Protein AF-X1TAB9-F1 (afdb_monomer_lite)

Radius of gyration: 21.24 Å; chains: 1; bounding box: 45×39×51 Å

Sequence (88 aa):
MTLPQIRGMYHGDRSRKETLVEYGFRLPSALDNRPLNFPEFGQHIHQVIYTSATPSAYEYEHSQQVVEQLVRPTGLLEPTVEVKPTKA

pLDDT: mean 94.91, std 5.26, range [61.72, 98.06]

Foldseek 3Di:
DVLVVLQCQLVVFQVVVVVCCVVPVDPPCVNVPGRDHNVRVVVPDPDDDDDDPDDDPVNVVPDPDDDDDDADPVRDDDDDDDDDDDDD

Structure (mmCIF, N/CA/C/O backbone):
data_AF-X1TAB9-F1
#
_entry.id   AF-X1TAB9-F1
#
loop_
_atom_site.group_PDB
_atom_site.id
_atom_site.type_symbol
_atom_site.label_atom_id
_atom_site.label_alt_id
_atom_site.label_comp_id
_atom_site.label_asym_id
_atom_site.label_entity_id
_atom_site.label_seq_id
_atom_site.pdbx_PDB_ins_code
_atom_site.Cartn_x
_atom_site.Cartn_y
_atom_site.Cartn_z
_atom_site.occupancy
_atom_site.B_iso_or_equiv
_atom_site.auth_seq_id
_atom_site.auth_comp_id
_atom_site.auth_asym_id
_atom_site.auth_atom_id
_atom_site.pdbx_PDB_model_num
ATOM 1 N N . MET A 1 1 ? 2.457 -1.147 6.425 1.00 61.72 1 MET A N 1
ATOM 2 C CA . MET A 1 1 ? 1.696 -0.549 5.307 1.00 61.72 1 MET A CA 1
ATOM 3 C C . MET A 1 1 ? 2.113 -1.217 4.007 1.00 61.72 1 MET A C 1
ATOM 5 O O . MET A 1 1 ? 3.240 -1.018 3.576 1.00 61.72 1 MET A O 1
ATOM 9 N N . THR A 1 2 ? 1.241 -2.031 3.414 1.00 86.50 2 THR A N 1
ATOM 10 C CA . THR A 1 2 ? 1.606 -2.898 2.276 1.00 86.50 2 THR A CA 1
ATOM 11 C C . THR A 1 2 ? 1.361 -2.228 0.923 1.00 86.50 2 THR A C 1
ATOM 13 O O . THR A 1 2 ? 2.220 -2.289 0.049 1.00 86.50 2 THR A O 1
ATOM 16 N N . LEU A 1 3 ? 0.240 -1.522 0.749 1.00 92.06 3 LEU A N 1
ATOM 17 C CA . LEU A 1 3 ? -0.101 -0.891 -0.533 1.00 92.06 3 LEU A CA 1
ATOM 18 C C . LEU A 1 3 ? 0.859 0.233 -0.957 1.00 92.06 3 LEU A C 1
ATOM 20 O O . LEU A 1 3 ? 1.287 0.212 -2.114 1.00 92.06 3 LEU A O 1
ATOM 24 N N . PRO A 1 4 ? 1.274 1.168 -0.073 1.00 92.88 4 PRO A N 1
ATOM 25 C CA . PRO A 1 4 ? 2.287 2.159 -0.439 1.00 92.88 4 PRO A CA 1
ATOM 26 C C . PRO A 1 4 ? 3.607 1.510 -0.862 1.00 92.88 4 PRO A C 1
ATOM 28 O O . PRO A 1 4 ? 4.232 1.956 -1.823 1.00 92.88 4 PRO A O 1
ATOM 31 N N . GLN A 1 5 ? 3.995 0.417 -0.195 1.00 94.00 5 GLN A N 1
ATOM 32 C CA . GLN A 1 5 ? 5.200 -0.326 -0.540 1.00 94.00 5 GLN A CA 1
ATOM 33 C C . GLN A 1 5 ? 5.084 -0.953 -1.933 1.00 94.00 5 GLN A C 1
ATOM 35 O O . GLN A 1 5 ? 5.959 -0.718 -2.761 1.00 94.00 5 GLN A O 1
ATOM 40 N N . ILE A 1 6 ? 3.997 -1.680 -2.225 1.00 94.56 6 ILE A N 1
ATOM 41 C CA . ILE A 1 6 ? 3.753 -2.275 -3.553 1.00 94.56 6 ILE A CA 1
ATOM 42 C C . ILE A 1 6 ? 3.787 -1.194 -4.641 1.00 94.56 6 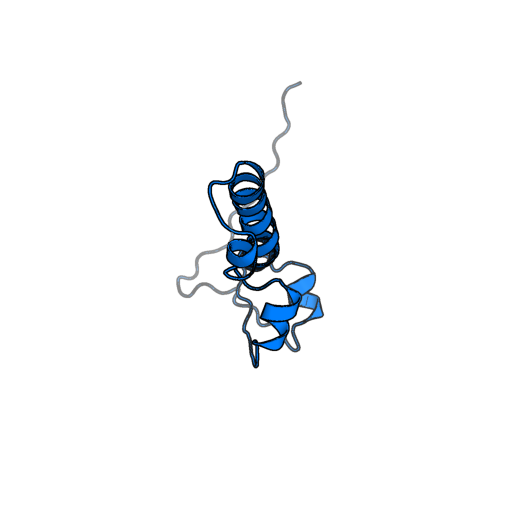ILE A C 1
ATOM 44 O O . ILE A 1 6 ? 4.444 -1.365 -5.666 1.00 94.56 6 ILE A O 1
ATOM 48 N N . ARG A 1 7 ? 3.150 -0.042 -4.395 1.00 94.31 7 ARG A N 1
ATOM 49 C CA . ARG A 1 7 ? 3.141 1.088 -5.332 1.00 94.31 7 ARG A CA 1
ATOM 50 C C . ARG A 1 7 ? 4.546 1.646 -5.603 1.00 94.31 7 ARG A C 1
ATOM 52 O O . ARG A 1 7 ? 4.834 2.037 -6.731 1.00 94.31 7 ARG A O 1
ATOM 59 N N . GLY A 1 8 ? 5.420 1.669 -4.598 1.00 96.00 8 GLY A N 1
ATOM 60 C CA . GLY A 1 8 ? 6.785 2.192 -4.715 1.00 96.00 8 GLY A CA 1
ATOM 61 C C . GLY A 1 8 ? 7.799 1.239 -5.361 1.00 96.00 8 GLY A C 1
ATOM 62 O O . GLY A 1 8 ? 8.835 1.696 -5.848 1.00 96.00 8 GLY A O 1
ATOM 63 N N . MET A 1 9 ? 7.526 -0.071 -5.396 1.00 97.81 9 MET A N 1
ATOM 64 C CA . MET A 1 9 ? 8.501 -1.078 -5.841 1.00 97.81 9 MET A CA 1
ATOM 65 C C . MET A 1 9 ? 8.964 -0.881 -7.287 1.00 97.81 9 MET A C 1
ATOM 67 O O . MET A 1 9 ? 10.166 -0.940 -7.542 1.00 97.81 9 MET A O 1
ATOM 71 N N . TYR A 1 10 ? 8.037 -0.614 -8.214 1.00 97.81 10 TYR A N 1
ATOM 72 C CA . TYR A 1 10 ? 8.353 -0.395 -9.629 1.00 97.81 10 TYR A CA 1
ATOM 73 C C . TYR A 1 10 ? 9.326 0.775 -9.823 1.00 97.81 10 TYR A C 1
ATOM 75 O O . TYR A 1 10 ? 10.385 0.608 -10.423 1.00 97.81 10 TYR A O 1
ATOM 83 N N . HIS A 1 11 ? 9.007 1.946 -9.265 1.00 96.75 11 HIS A N 1
ATOM 84 C CA . HIS A 1 11 ? 9.832 3.145 -9.431 1.00 96.75 11 HIS A CA 1
ATOM 85 C C . HIS A 1 11 ? 11.192 3.016 -8.737 1.00 96.75 11 HIS A C 1
ATOM 87 O O . HIS A 1 11 ? 12.205 3.445 -9.288 1.00 96.75 11 HIS A O 1
ATOM 93 N N . GLY A 1 12 ? 11.234 2.376 -7.565 1.00 97.31 12 GLY A N 1
ATOM 94 C CA . GLY A 1 12 ? 12.491 2.116 -6.867 1.00 97.31 12 GLY A CA 1
ATOM 95 C C . GLY A 1 12 ? 13.405 1.148 -7.624 1.00 97.31 12 GLY A C 1
ATOM 96 O O . GLY A 1 12 ? 14.615 1.351 -7.660 1.00 97.31 12 GLY A O 1
ATOM 97 N N . ASP A 1 13 ? 12.851 0.096 -8.234 1.00 97.94 13 ASP A N 1
ATOM 98 C CA . ASP A 1 13 ? 13.620 -0.831 -9.074 1.00 97.94 13 ASP A CA 1
ATOM 99 C C . ASP A 1 13 ? 14.099 -0.171 -10.371 1.00 97.94 13 ASP A C 1
ATOM 101 O O . ASP A 1 13 ? 15.278 -0.286 -10.712 1.00 97.94 13 ASP A O 1
ATOM 105 N N . ARG A 1 14 ? 13.212 0.578 -11.036 1.00 97.19 14 ARG A N 1
ATOM 106 C CA . ARG A 1 14 ? 13.508 1.311 -12.268 1.00 97.19 14 ARG A CA 1
ATOM 107 C C . ARG A 1 14 ? 14.683 2.268 -12.081 1.00 97.19 14 ARG A C 1
ATOM 109 O O . ARG A 1 14 ? 15.655 2.154 -12.815 1.00 97.19 14 ARG A O 1
ATOM 116 N N . SER A 1 15 ? 14.638 3.111 -11.046 1.00 97.25 15 SER A N 1
ATOM 117 C CA . SER A 1 15 ? 15.702 4.078 -10.748 1.00 97.25 15 SER A CA 1
ATOM 118 C C . SER A 1 15 ? 17.065 3.405 -10.547 1.00 97.25 15 SER A C 1
ATOM 120 O O . SER A 1 15 ? 18.060 3.846 -11.114 1.00 97.25 15 SER A O 1
ATOM 122 N N . ARG A 1 16 ? 17.127 2.287 -9.806 1.00 97.56 16 ARG A N 1
ATOM 123 C CA . ARG A 1 16 ? 18.393 1.557 -9.606 1.00 97.56 16 ARG A CA 1
ATOM 124 C C . ARG A 1 16 ? 18.907 0.905 -10.889 1.00 97.56 16 ARG A C 1
ATOM 126 O O . ARG A 1 16 ? 20.115 0.877 -11.118 1.00 97.56 16 ARG A O 1
ATOM 133 N N . LYS A 1 17 ? 18.018 0.329 -11.704 1.00 97.75 17 LYS A N 1
ATOM 134 C CA . LYS A 1 17 ? 18.408 -0.341 -12.953 1.00 97.75 17 LYS A CA 1
ATOM 135 C C . LYS A 1 17 ? 18.797 0.641 -14.050 1.00 97.75 17 LYS A C 1
ATOM 137 O O . LYS A 1 17 ? 19.706 0.319 -14.806 1.00 97.75 17 LYS A O 1
ATOM 142 N N . GLU A 1 18 ? 18.168 1.811 -14.118 1.00 97.88 18 GLU A N 1
ATOM 143 C CA . GLU A 1 18 ? 18.540 2.874 -15.060 1.00 97.88 18 GLU A CA 1
ATOM 144 C C . GLU A 1 18 ? 20.001 3.275 -14.869 1.00 97.88 18 GLU A C 1
ATOM 146 O O . GLU A 1 18 ? 20.759 3.219 -15.831 1.00 97.88 18 GLU A O 1
ATOM 151 N N . THR A 1 19 ? 20.446 3.488 -13.626 1.00 97.88 19 THR A N 1
ATOM 152 C CA . THR A 1 19 ? 21.865 3.737 -13.325 1.00 97.88 19 THR A CA 1
ATOM 153 C C . THR A 1 19 ? 22.777 2.621 -13.855 1.00 97.88 19 THR A C 1
ATOM 155 O O . THR A 1 19 ? 23.796 2.887 -14.484 1.00 97.88 19 THR A O 1
ATOM 158 N N . LEU A 1 20 ? 22.423 1.346 -13.656 1.00 97.75 20 LEU A N 1
ATOM 159 C CA . LEU A 1 20 ? 23.238 0.232 -14.161 1.00 97.75 20 LEU A CA 1
ATOM 160 C C . LEU A 1 20 ? 23.308 0.192 -15.694 1.00 97.75 20 LEU A C 1
ATOM 162 O O . LEU A 1 20 ? 24.332 -0.214 -16.241 1.00 97.75 20 LEU A O 1
ATOM 166 N N . VAL A 1 21 ? 22.233 0.576 -16.381 1.00 97.56 21 VAL A N 1
ATOM 167 C CA . VAL A 1 21 ? 22.190 0.628 -17.847 1.00 97.56 21 VAL A CA 1
ATOM 168 C C . VAL A 1 21 ? 22.983 1.826 -18.373 1.00 97.56 21 VAL A C 1
ATOM 170 O O . VAL A 1 21 ? 23.787 1.655 -19.285 1.00 97.56 21 VAL A O 1
ATOM 173 N N . GLU A 1 22 ? 22.826 3.008 -17.773 1.00 97.88 22 GLU A N 1
ATOM 174 C CA . GLU A 1 22 ? 23.530 4.242 -18.157 1.00 97.88 22 GLU A CA 1
ATOM 175 C C . GLU A 1 22 ? 25.052 4.100 -18.074 1.00 97.88 22 GLU A C 1
ATOM 177 O O . GLU A 1 22 ? 25.768 4.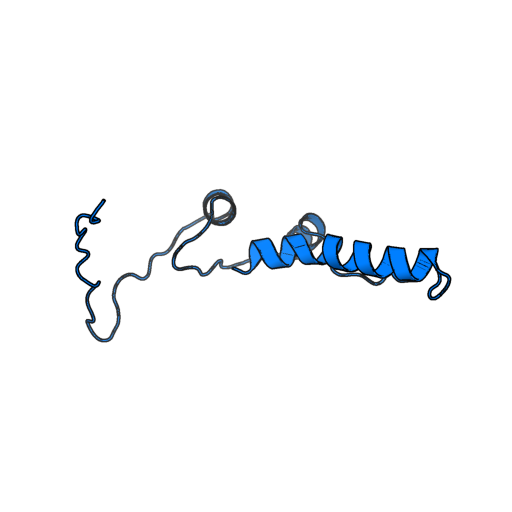519 -18.981 1.00 97.88 22 GLU A O 1
ATOM 182 N N . TYR A 1 23 ? 25.552 3.450 -17.021 1.00 97.88 23 TYR A N 1
ATOM 183 C CA . TYR A 1 23 ? 26.983 3.189 -16.850 1.00 97.88 23 TYR A CA 1
ATOM 184 C C . TYR A 1 23 ? 27.463 1.895 -17.536 1.00 97.88 23 TYR A C 1
ATOM 186 O O . TYR A 1 23 ? 28.594 1.464 -17.316 1.00 97.88 23 TYR A O 1
ATOM 194 N N . GLY A 1 24 ? 26.631 1.255 -18.367 1.00 97.00 24 GLY A N 1
ATOM 195 C CA . GLY A 1 24 ? 27.027 0.112 -19.198 1.00 97.00 24 GLY A CA 1
ATOM 196 C C . GLY A 1 24 ? 27.197 -1.222 -18.460 1.00 97.00 24 GLY A C 1
ATOM 197 O O . GLY A 1 24 ? 27.709 -2.179 -19.038 1.00 97.00 24 GLY A O 1
ATOM 198 N N . PHE A 1 25 ? 26.752 -1.332 -17.204 1.00 98.06 25 PHE A N 1
ATOM 199 C CA . PHE A 1 25 ? 26.795 -2.585 -16.436 1.00 98.06 25 PHE A CA 1
ATOM 200 C C . PHE A 1 25 ? 25.709 -3.585 -16.853 1.00 98.06 25 PHE A C 1
ATOM 202 O O . PHE A 1 25 ? 25.830 -4.785 -16.587 1.00 98.06 25 PHE A O 1
ATOM 209 N N . ARG A 1 26 ? 24.617 -3.115 -17.465 1.00 97.44 26 ARG A N 1
ATOM 210 C CA . ARG A 1 26 ? 23.504 -3.950 -17.938 1.00 97.44 26 ARG A CA 1
ATOM 211 C C . ARG A 1 26 ? 23.000 -3.480 -19.299 1.00 97.44 26 ARG A C 1
ATOM 213 O O . ARG A 1 26 ? 23.041 -2.299 -19.616 1.00 97.44 26 ARG A O 1
ATOM 220 N N . LEU A 1 27 ? 22.476 -4.423 -20.081 1.00 97.81 27 LEU A N 1
ATOM 221 C CA . LEU A 1 27 ? 21.765 -4.119 -21.322 1.00 97.81 27 LEU A CA 1
ATOM 222 C C . LEU A 1 27 ? 20.420 -3.430 -21.025 1.00 97.81 27 LEU A C 1
ATOM 224 O O . LEU A 1 27 ? 19.823 -3.723 -19.984 1.00 97.81 27 LEU A O 1
ATOM 228 N N . PRO A 1 28 ? 19.884 -2.610 -21.951 1.00 97.25 28 PRO A N 1
ATOM 229 C CA . PRO A 1 28 ? 18.584 -1.957 -21.780 1.00 97.25 28 PRO A CA 1
ATOM 230 C C . PRO A 1 28 ? 17.422 -2.916 -21.472 1.00 97.25 28 PRO A C 1
ATOM 232 O O . PRO A 1 28 ? 16.533 -2.566 -20.702 1.00 97.25 28 PRO A O 1
ATOM 235 N N . SER A 1 29 ? 17.461 -4.153 -21.983 1.00 97.44 29 SER A N 1
ATOM 236 C CA . SER A 1 29 ? 16.448 -5.190 -21.713 1.00 97.44 29 SER A CA 1
ATOM 237 C C . SER A 1 29 ? 16.366 -5.619 -20.243 1.00 97.44 29 SER A C 1
ATOM 239 O O . SER A 1 29 ? 15.370 -6.196 -19.814 1.00 97.44 29 SER A O 1
ATOM 241 N N . ALA A 1 30 ? 17.382 -5.320 -19.425 1.00 96.94 30 ALA A N 1
ATOM 242 C CA . ALA A 1 30 ? 17.336 -5.592 -17.990 1.00 96.94 30 ALA A CA 1
ATOM 243 C C . ALA A 1 30 ? 16.219 -4.809 -17.276 1.00 96.94 30 ALA A C 1
ATOM 245 O O . ALA A 1 30 ? 15.791 -5.220 -16.196 1.00 96.94 30 ALA A O 1
ATOM 246 N N . LEU A 1 31 ? 15.750 -3.706 -17.870 1.00 96.94 31 LEU A N 1
ATOM 247 C CA . LEU A 1 31 ? 14.659 -2.885 -17.352 1.00 96.94 31 LEU A CA 1
ATOM 248 C C . LEU A 1 31 ? 13.284 -3.562 -17.453 1.00 96.94 31 LEU A C 1
ATOM 250 O O . LEU A 1 31 ? 12.382 -3.195 -16.699 1.00 96.94 31 LEU A O 1
ATOM 254 N N . ASP A 1 32 ? 13.129 -4.545 -18.343 1.00 96.88 32 ASP A N 1
ATOM 255 C CA . ASP A 1 32 ? 11.875 -5.286 -18.526 1.00 96.88 32 ASP A CA 1
ATOM 256 C C . ASP A 1 32 ? 11.690 -6.375 -17.459 1.00 96.88 32 ASP A C 1
ATOM 258 O O . ASP A 1 32 ? 10.567 -6.741 -17.117 1.00 96.88 32 ASP A O 1
ATOM 262 N N . ASN A 1 33 ? 12.786 -6.861 -16.868 1.00 97.00 33 ASN A N 1
ATOM 263 C CA . ASN A 1 33 ? 12.744 -7.768 -15.725 1.00 97.00 33 ASN A CA 1
ATOM 264 C C . ASN A 1 33 ? 12.578 -6.967 -14.431 1.00 97.00 33 ASN A C 1
ATOM 266 O O . ASN A 1 33 ? 13.560 -6.631 -13.769 1.00 97.00 33 ASN A O 1
ATOM 270 N N . ARG A 1 34 ? 11.344 -6.634 -14.074 1.00 97.19 34 ARG A N 1
ATOM 271 C CA . ARG A 1 34 ? 11.026 -5.693 -12.993 1.00 97.19 34 ARG A CA 1
ATOM 272 C C . ARG A 1 34 ? 9.788 -6.125 -12.203 1.00 97.19 34 ARG A C 1
ATOM 274 O O . ARG A 1 34 ? 9.007 -6.937 -12.693 1.00 97.19 34 ARG A O 1
ATOM 281 N N . PRO A 1 35 ? 9.560 -5.560 -11.006 1.00 97.62 35 PRO A N 1
ATOM 282 C CA . PRO A 1 35 ? 8.275 -5.677 -10.332 1.00 97.62 35 PRO A CA 1
ATOM 283 C C . PRO A 1 35 ? 7.136 -5.100 -11.182 1.00 97.62 35 PRO A C 1
ATOM 285 O O . PRO A 1 35 ? 7.347 -4.199 -12.006 1.00 97.62 35 PRO A O 1
ATOM 288 N N . LEU A 1 36 ? 5.921 -5.578 -10.921 1.00 97.69 36 LEU A N 1
ATOM 289 C CA . LEU A 1 36 ? 4.706 -4.976 -11.459 1.00 97.69 36 LEU A CA 1
ATOM 290 C C . LEU A 1 36 ? 4.563 -3.538 -10.953 1.00 97.69 36 LEU A C 1
ATOM 292 O O . LEU A 1 36 ? 4.899 -3.227 -9.805 1.00 97.69 36 LEU A O 1
ATOM 296 N N . ASN A 1 37 ? 4.037 -2.662 -11.800 1.00 96.62 37 ASN A N 1
ATOM 297 C CA . ASN A 1 37 ? 3.523 -1.380 -11.340 1.00 96.62 37 ASN A CA 1
ATOM 298 C C . ASN A 1 37 ? 2.148 -1.566 -10.670 1.00 96.62 37 ASN A C 1
ATOM 300 O O . ASN A 1 37 ? 1.541 -2.636 -10.716 1.00 96.62 37 ASN A O 1
ATOM 304 N N . PHE A 1 38 ? 1.663 -0.523 -9.997 1.00 95.62 38 PHE A N 1
ATOM 305 C CA . PHE A 1 38 ? 0.426 -0.618 -9.221 1.00 95.62 38 PHE A CA 1
ATOM 306 C C . PHE A 1 38 ? -0.821 -0.938 -10.079 1.00 95.62 38 PHE A C 1
ATOM 308 O O . PHE A 1 38 ? -1.599 -1.796 -9.664 1.00 95.62 38 PHE A O 1
ATOM 315 N N . PRO A 1 39 ? -1.006 -0.340 -11.276 1.00 96.19 39 PRO A N 1
ATOM 316 C CA . PRO A 1 39 ? -2.065 -0.756 -12.199 1.00 96.19 39 PRO A CA 1
ATOM 317 C C . PRO A 1 39 ? -1.974 -2.220 -12.660 1.00 96.19 39 PRO A C 1
ATOM 319 O O . PRO A 1 39 ? -2.980 -2.921 -12.620 1.00 96.19 39 PRO A O 1
ATOM 322 N N . GLU A 1 40 ? -0.787 -2.695 -13.056 1.00 97.38 40 GLU A N 1
ATOM 323 C CA . GLU A 1 40 ? -0.548 -4.092 -13.455 1.00 97.38 40 GLU A CA 1
ATOM 324 C C . GLU A 1 40 ? -0.909 -5.041 -12.309 1.00 97.38 40 GLU A C 1
ATOM 326 O O . GLU A 1 40 ? -1.667 -5.988 -12.495 1.00 97.38 40 GLU A O 1
ATOM 331 N N . PHE A 1 41 ? -0.436 -4.747 -11.095 1.00 96.00 41 PHE A N 1
ATOM 332 C CA . PHE A 1 41 ? -0.786 -5.508 -9.898 1.00 96.00 41 PHE A CA 1
ATOM 333 C C . PHE A 1 41 ? -2.307 -5.594 -9.698 1.00 96.00 41 PHE A C 1
ATOM 335 O O . PHE A 1 41 ? -2.825 -6.682 -9.456 1.00 96.00 41 PHE A O 1
ATOM 342 N N . GLY A 1 42 ? -3.027 -4.481 -9.872 1.00 94.44 42 GLY A N 1
ATOM 343 C CA . GLY A 1 42 ? -4.488 -4.444 -9.775 1.00 94.44 42 GLY A CA 1
ATOM 344 C C . GLY A 1 42 ? -5.204 -5.338 -10.794 1.00 94.44 42 GLY A C 1
ATOM 345 O O . GLY A 1 42 ? -6.212 -5.945 -10.454 1.00 94.44 42 GLY A O 1
ATOM 346 N N . GLN A 1 43 ? -4.669 -5.483 -12.010 1.00 96.81 43 GLN A N 1
ATOM 347 C CA . GLN A 1 43 ? -5.240 -6.367 -13.039 1.00 96.81 43 GLN A CA 1
ATOM 348 C C . GLN A 1 43 ? -5.080 -7.857 -12.711 1.00 96.81 43 GLN A C 1
ATOM 350 O O . GLN A 1 43 ? -5.868 -8.679 -13.173 1.00 96.81 43 GLN A O 1
ATOM 355 N N . HIS A 1 44 ? -4.068 -8.214 -11.919 1.00 95.69 44 HIS A N 1
ATOM 356 C CA . HIS A 1 44 ? -3.814 -9.594 -11.503 1.00 95.69 44 HIS A CA 1
ATOM 357 C C . HIS A 1 44 ? -4.574 -10.001 -10.235 1.00 95.69 44 HIS A C 1
ATOM 359 O O . HIS A 1 44 ? -4.610 -11.185 -9.893 1.00 95.69 44 HIS A O 1
ATOM 365 N N . ILE A 1 45 ? -5.184 -9.047 -9.529 1.00 94.69 45 ILE A N 1
ATOM 366 C CA . ILE A 1 45 ? -5.989 -9.328 -8.344 1.00 94.69 45 ILE A CA 1
ATOM 367 C C . ILE A 1 45 ? -7.412 -9.677 -8.772 1.00 94.69 45 ILE A C 1
ATOM 369 O O . ILE A 1 45 ? -8.105 -8.871 -9.384 1.00 94.69 45 ILE A O 1
ATOM 373 N N . HIS A 1 46 ? -7.876 -10.862 -8.377 1.00 94.62 46 HIS A N 1
ATOM 374 C CA . HIS A 1 46 ? -9.285 -11.228 -8.517 1.00 94.62 46 HIS A CA 1
ATOM 375 C C . HIS A 1 46 ? -10.106 -10.797 -7.294 1.00 94.62 46 HIS A C 1
ATOM 377 O O . HIS A 1 46 ? -11.082 -10.063 -7.413 1.00 94.62 46 HIS A O 1
ATOM 383 N N . GLN A 1 47 ? -9.685 -11.231 -6.105 1.00 95.25 47 GLN A N 1
ATOM 384 C CA . GLN A 1 47 ? -10.281 -10.868 -4.822 1.00 95.25 47 GLN A CA 1
ATOM 385 C C . GLN A 1 47 ? -9.166 -10.599 -3.817 1.00 95.25 47 GLN A C 1
ATOM 387 O O . GLN A 1 47 ? -8.133 -11.271 -3.828 1.00 95.25 47 GLN A O 1
ATOM 392 N N . VAL A 1 48 ? -9.371 -9.616 -2.947 1.00 95.12 48 VAL A N 1
ATOM 393 C CA . VAL A 1 48 ? -8.379 -9.200 -1.957 1.00 95.12 48 VAL A CA 1
ATOM 394 C C . VAL A 1 48 ? -9.069 -8.757 -0.675 1.00 95.12 48 VAL A C 1
ATOM 396 O O . VAL A 1 48 ? -10.130 -8.140 -0.713 1.00 95.12 48 VAL A O 1
ATOM 399 N N . ILE A 1 49 ? -8.449 -9.079 0.459 1.00 95.88 49 ILE A N 1
ATOM 400 C CA . ILE A 1 49 ? -8.833 -8.579 1.778 1.00 95.88 49 ILE A CA 1
ATOM 401 C C . ILE A 1 49 ? -7.712 -7.659 2.251 1.00 95.88 49 ILE A C 1
ATOM 403 O O . ILE A 1 49 ? -6.569 -8.092 2.411 1.00 95.88 49 ILE A O 1
ATOM 407 N N . TYR A 1 50 ? -8.034 -6.387 2.474 1.00 95.69 50 TYR A N 1
ATOM 408 C CA . TYR A 1 50 ? -7.107 -5.436 3.074 1.00 95.69 50 TYR A CA 1
ATOM 409 C C . TYR A 1 50 ? -7.227 -5.503 4.598 1.00 95.69 50 TYR A C 1
ATOM 411 O O . TYR A 1 50 ? -8.293 -5.254 5.154 1.00 95.69 50 TYR A O 1
ATOM 419 N N . THR A 1 51 ? -6.135 -5.834 5.288 1.00 95.62 51 THR A N 1
ATOM 420 C CA . THR A 1 51 ? -6.113 -5.933 6.756 1.00 95.62 51 THR A CA 1
ATOM 421 C C . THR A 1 51 ? -5.223 -4.843 7.340 1.00 95.62 51 THR A C 1
ATOM 423 O O . THR A 1 51 ? -4.010 -4.839 7.132 1.00 95.62 51 THR A O 1
ATOM 426 N N . SER A 1 52 ? -5.825 -3.910 8.075 1.00 95.56 52 SER A N 1
ATOM 427 C CA . SER A 1 52 ? -5.123 -2.830 8.772 1.00 95.56 52 SER A CA 1
ATOM 428 C C . SER A 1 52 ? -5.952 -2.351 9.961 1.00 95.56 52 SER A C 1
ATOM 430 O O . SER A 1 52 ? -7.171 -2.273 9.860 1.00 95.56 52 SER A O 1
ATOM 432 N N . ALA A 1 53 ? -5.291 -1.981 11.061 1.00 95.31 53 ALA A N 1
ATOM 433 C CA . ALA A 1 53 ? -5.937 -1.246 12.154 1.00 95.31 53 ALA A CA 1
ATOM 434 C C . ALA A 1 53 ? -6.228 0.220 11.773 1.00 95.31 53 ALA A C 1
ATOM 436 O O . ALA A 1 53 ? -7.070 0.867 12.381 1.00 95.31 53 ALA A O 1
ATOM 437 N N . THR A 1 54 ? -5.530 0.739 10.757 1.00 94.38 54 THR A N 1
ATOM 438 C CA . THR A 1 54 ? -5.682 2.101 10.228 1.00 94.38 54 THR A CA 1
ATOM 439 C C . THR A 1 54 ? -5.684 2.051 8.692 1.00 94.38 54 THR A C 1
ATOM 441 O O . THR A 1 54 ? -4.638 2.279 8.069 1.00 94.38 54 THR A O 1
ATOM 444 N N . PRO A 1 55 ? -6.791 1.636 8.049 1.00 94.25 55 PRO A N 1
ATOM 445 C CA . PRO A 1 55 ? -6.894 1.627 6.589 1.00 94.25 55 PRO A CA 1
ATOM 446 C C . PRO A 1 55 ? -6.725 3.042 6.015 1.00 94.25 55 PRO A C 1
ATOM 448 O O . PRO A 1 55 ? -7.157 4.017 6.631 1.00 94.25 55 PRO A O 1
ATOM 451 N N . SER A 1 56 ? -6.074 3.168 4.855 1.00 94.44 56 SER A N 1
ATOM 452 C CA . SER A 1 56 ? -5.991 4.444 4.130 1.00 94.44 56 SER A CA 1
ATOM 453 C C . SER A 1 56 ? -7.190 4.625 3.186 1.00 94.44 56 SER A C 1
ATOM 455 O O . SER A 1 56 ? -8.035 3.741 3.046 1.00 94.44 56 SER A O 1
ATOM 457 N N . ALA A 1 57 ? -7.288 5.793 2.541 1.00 94.62 57 ALA A N 1
ATOM 458 C CA . ALA A 1 57 ? -8.410 6.129 1.656 1.00 94.62 57 ALA A CA 1
ATOM 459 C C . ALA A 1 57 ? -8.621 5.109 0.523 1.00 94.62 57 ALA A C 1
ATOM 461 O O . ALA A 1 57 ? -9.755 4.745 0.231 1.00 94.62 57 ALA A O 1
ATOM 462 N N . TYR A 1 58 ? -7.535 4.588 -0.060 1.00 94.19 58 TYR A N 1
ATOM 463 C CA . TYR A 1 58 ? -7.614 3.608 -1.145 1.00 94.19 58 TYR A CA 1
ATOM 464 C C . TYR A 1 58 ? -8.388 2.353 -0.723 1.00 94.19 58 TYR A C 1
ATOM 466 O O . TYR A 1 58 ? -9.264 1.893 -1.451 1.00 94.19 58 TYR A O 1
ATOM 474 N N . GLU A 1 59 ? -8.086 1.813 0.458 1.00 94.75 59 GLU A N 1
ATOM 475 C CA . GLU A 1 59 ? -8.745 0.632 1.003 1.00 94.75 59 GLU A CA 1
ATOM 476 C C . GLU A 1 59 ? -10.234 0.886 1.244 1.00 94.75 59 GLU A C 1
ATOM 478 O O . GLU A 1 59 ? -11.042 0.024 0.910 1.00 94.75 59 GLU A O 1
ATOM 483 N N . TYR A 1 60 ? -10.609 2.061 1.761 1.00 94.94 60 TYR A N 1
ATOM 484 C CA . TYR A 1 60 ? -12.017 2.424 1.953 1.00 94.94 60 TYR A CA 1
ATOM 485 C C . TYR A 1 60 ? -12.774 2.549 0.629 1.00 94.94 60 TYR A C 1
ATOM 487 O O . TYR A 1 60 ? -13.868 2.009 0.500 1.00 94.94 60 TYR A O 1
ATOM 495 N N . GLU A 1 61 ? -12.190 3.216 -0.365 1.00 95.44 61 GLU A N 1
ATOM 496 C CA . GLU A 1 61 ? -12.831 3.467 -1.663 1.00 95.44 61 GLU A CA 1
ATOM 497 C C . GLU A 1 61 ? -13.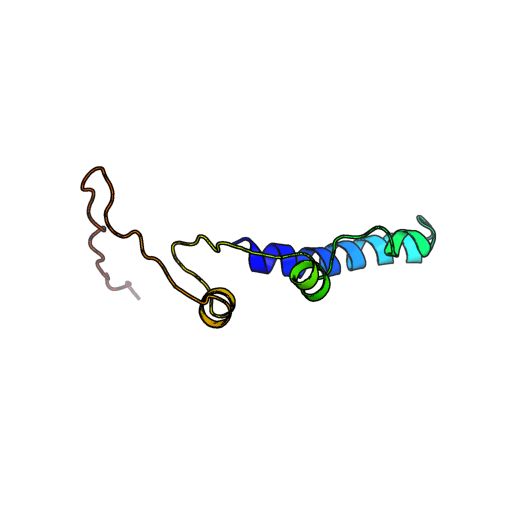007 2.194 -2.506 1.00 95.44 61 GLU A C 1
ATOM 499 O O . GLU A 1 61 ? -13.948 2.100 -3.290 1.00 95.44 61 GLU A O 1
ATOM 504 N N . HIS A 1 62 ? -12.110 1.213 -2.359 1.00 93.94 62 HIS A N 1
ATOM 505 C CA . HIS A 1 62 ? -12.105 -0.010 -3.175 1.00 93.94 62 HIS A CA 1
ATOM 506 C C . HIS A 1 62 ? -12.751 -1.215 -2.480 1.00 93.94 62 HIS A C 1
ATOM 508 O O . HIS A 1 62 ? -12.882 -2.278 -3.093 1.00 93.94 62 HIS A O 1
ATOM 514 N N . SER A 1 63 ? -13.141 -1.088 -1.211 1.00 95.69 63 SER A N 1
ATOM 515 C CA . SER A 1 63 ? -13.781 -2.176 -0.471 1.00 95.69 63 SER A CA 1
ATOM 516 C C . SER A 1 63 ? -15.293 -2.144 -0.659 1.00 95.69 63 SER A C 1
ATOM 518 O O . SER A 1 63 ? -15.942 -1.139 -0.394 1.00 95.69 63 SER A O 1
ATOM 520 N N . GLN A 1 64 ? -15.875 -3.279 -1.048 1.00 96.69 64 GLN A N 1
ATOM 521 C CA . GLN A 1 64 ? -17.336 -3.442 -1.075 1.00 96.69 64 GLN A CA 1
ATOM 522 C C . GLN A 1 64 ? -17.931 -3.483 0.339 1.00 96.69 64 GLN A C 1
ATOM 524 O O . GLN A 1 64 ? -19.075 -3.092 0.549 1.00 96.69 64 GLN A O 1
ATOM 529 N N . GLN A 1 65 ? -17.152 -3.973 1.307 1.00 96.75 65 GLN A N 1
ATOM 530 C CA . GLN A 1 65 ? -17.537 -4.077 2.706 1.00 96.75 65 GLN A CA 1
ATOM 531 C C . GLN A 1 65 ? -16.314 -3.854 3.594 1.00 96.75 65 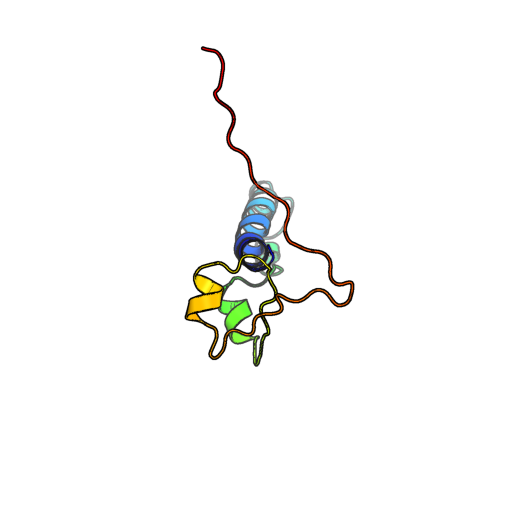GLN A C 1
ATOM 533 O O . GLN A 1 65 ? -15.239 -4.392 3.332 1.00 96.75 65 GLN A O 1
ATOM 538 N N . VAL A 1 66 ? -16.508 -3.103 4.676 1.00 96.69 66 VAL A N 1
ATOM 539 C CA . VAL A 1 66 ? -15.533 -2.953 5.758 1.00 96.69 66 VAL A CA 1
ATOM 540 C C . VAL A 1 66 ? -15.998 -3.806 6.936 1.00 96.69 66 VAL A C 1
ATOM 542 O O . VAL A 1 66 ? -17.159 -3.732 7.338 1.00 96.69 66 VAL A O 1
ATOM 545 N N . VAL A 1 67 ? -15.105 -4.645 7.463 1.00 97.12 67 VAL A N 1
ATOM 546 C CA . VAL A 1 67 ? -15.364 -5.498 8.632 1.00 97.12 67 VAL A CA 1
ATOM 547 C C . VAL A 1 67 ? -14.419 -5.088 9.748 1.00 97.12 67 VAL A C 1
ATOM 549 O O . VAL A 1 67 ? -13.203 -5.083 9.564 1.00 97.12 67 VAL A O 1
ATOM 552 N N . GLU A 1 68 ? -14.979 -4.767 10.910 1.00 96.50 68 GLU A N 1
ATOM 553 C CA . GLU A 1 68 ? -14.216 -4.313 12.068 1.00 96.50 68 GLU A CA 1
ATOM 554 C C . GLU A 1 68 ? -14.073 -5.426 13.111 1.00 96.50 68 GLU A C 1
ATOM 556 O O . GLU A 1 68 ? -15.035 -6.114 13.454 1.00 96.50 68 GLU A O 1
ATOM 561 N N . GLN A 1 69 ? -12.862 -5.578 13.652 1.00 96.19 69 GLN A N 1
ATOM 562 C CA . GLN A 1 69 ? -12.569 -6.474 14.770 1.00 96.19 69 GLN A CA 1
ATOM 563 C C . GLN A 1 69 ? -12.025 -5.657 15.947 1.00 96.19 69 GLN A C 1
ATOM 565 O O . GLN A 1 69 ? -10.815 -5.516 16.113 1.00 96.19 69 GLN A O 1
ATOM 570 N N . LEU A 1 70 ? -12.935 -5.108 16.755 1.00 92.69 70 LEU A N 1
ATOM 571 C CA . LEU A 1 70 ? -12.593 -4.249 17.898 1.00 92.69 70 LEU A CA 1
ATOM 572 C C . LEU A 1 70 ? -12.347 -5.044 19.188 1.00 92.69 70 LEU A C 1
ATOM 574 O O . LEU A 1 70 ? -11.480 -4.703 19.990 1.00 92.69 70 LEU A O 1
ATOM 578 N N . VAL A 1 71 ? -13.114 -6.114 19.405 1.00 94.56 71 VAL A N 1
ATOM 579 C CA . VAL A 1 71 ? -13.064 -6.882 20.654 1.00 94.56 71 VAL A CA 1
ATOM 580 C C . VAL A 1 71 ? -11.857 -7.817 20.646 1.00 94.56 71 VAL A C 1
ATOM 582 O O . VAL A 1 71 ? -11.735 -8.694 19.790 1.00 94.56 71 VAL A O 1
ATOM 585 N N . ARG A 1 72 ? -10.976 -7.664 21.640 1.00 97.38 72 ARG A N 1
ATOM 586 C CA . ARG A 1 72 ? -9.871 -8.598 21.884 1.00 97.38 72 ARG A CA 1
ATO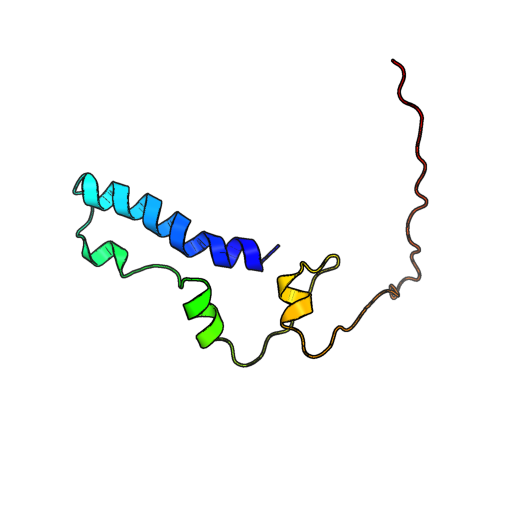M 587 C C . ARG A 1 72 ? -10.390 -9.825 22.643 1.00 97.38 72 ARG A C 1
ATOM 589 O O . ARG A 1 72 ? -11.027 -9.636 23.679 1.00 97.38 72 ARG A O 1
ATOM 596 N N . PRO A 1 73 ? -10.054 -11.065 22.234 1.00 96.75 73 PRO A N 1
ATOM 597 C CA . PRO A 1 73 ? -10.478 -12.276 22.949 1.00 96.75 73 PRO A CA 1
ATOM 598 C C . PRO A 1 73 ? -10.067 -12.322 24.430 1.00 96.75 73 PRO A C 1
ATOM 600 O O . PRO A 1 73 ? -10.698 -13.001 25.229 1.00 96.75 73 PRO A O 1
ATOM 603 N N . THR A 1 74 ? -9.013 -11.594 24.805 1.00 96.94 74 THR A N 1
ATOM 604 C CA . THR A 1 74 ? -8.502 -11.498 26.180 1.00 96.94 74 THR A CA 1
ATOM 605 C C . THR A 1 74 ? -9.263 -10.510 27.067 1.00 96.94 74 THR A C 1
ATOM 607 O O . THR A 1 74 ? -9.024 -10.483 28.269 1.00 96.94 74 THR A O 1
ATOM 610 N N . GLY A 1 75 ? -10.126 -9.661 26.498 1.00 94.56 75 GLY A N 1
ATOM 611 C CA . GLY A 1 75 ? -10.808 -8.586 27.227 1.00 94.56 75 GLY A CA 1
ATOM 612 C C . GLY A 1 75 ? -9.951 -7.343 27.511 1.00 94.56 75 GLY A C 1
ATOM 613 O O . GLY A 1 75 ? -10.388 -6.467 28.253 1.00 94.56 75 GLY A O 1
ATOM 614 N N . LEU A 1 76 ? -8.745 -7.234 26.937 1.00 95.69 76 LEU A N 1
ATOM 615 C CA . LEU A 1 76 ? -7.896 -6.045 27.088 1.00 95.69 76 LEU A CA 1
ATOM 616 C C . LEU A 1 76 ? -8.561 -4.790 26.495 1.00 95.69 76 LEU A C 1
ATOM 618 O O . LEU A 1 76 ? -8.957 -4.781 25.325 1.00 95.69 76 LEU A O 1
ATOM 622 N N . LEU A 1 77 ? -8.619 -3.724 27.297 1.00 94.44 77 LEU A N 1
ATOM 623 C CA . LEU A 1 77 ? -9.194 -2.427 26.933 1.00 94.44 77 LEU A CA 1
ATOM 624 C C . LEU A 1 77 ? -8.177 -1.525 26.219 1.00 94.44 77 LEU A C 1
ATOM 626 O O . LEU A 1 77 ? -6.967 -1.725 26.336 1.00 94.44 77 LEU A O 1
ATOM 630 N N . GLU A 1 78 ? -8.680 -0.523 25.494 1.00 94.00 78 GLU A N 1
ATOM 631 C CA . GLU A 1 78 ? -7.846 0.568 24.981 1.00 94.00 78 GLU A CA 1
ATOM 632 C C . GLU A 1 78 ? -7.177 1.336 26.134 1.00 94.00 78 GLU A C 1
ATOM 634 O O . GLU A 1 78 ? -7.771 1.477 27.209 1.00 94.00 78 GLU A O 1
ATOM 639 N N . PRO A 1 79 ? -5.951 1.847 25.938 1.00 95.44 79 PRO A N 1
ATOM 640 C CA . PRO A 1 79 ? -5.284 2.660 26.945 1.00 95.44 79 PRO A CA 1
ATOM 641 C C . PRO A 1 79 ? -5.991 4.010 27.136 1.00 95.44 79 PRO A C 1
ATOM 643 O O . PRO A 1 79 ? -6.586 4.565 26.212 1.00 95.44 79 PRO A O 1
ATOM 646 N N . THR A 1 80 ? -5.868 4.586 28.332 1.00 96.31 80 THR A N 1
ATOM 647 C CA . THR A 1 80 ? -6.257 5.979 28.577 1.00 96.31 80 THR A CA 1
ATOM 648 C C . THR A 1 80 ? -5.249 6.928 27.928 1.00 96.31 80 THR A C 1
ATOM 650 O O . THR A 1 80 ? -4.039 6.709 27.987 1.00 96.31 80 THR A O 1
ATOM 653 N N . VAL A 1 81 ? -5.744 8.002 27.307 1.00 96.00 81 VAL A N 1
ATOM 654 C CA . VAL A 1 81 ? -4.912 9.034 26.671 1.00 96.00 81 VAL A CA 1
ATOM 655 C C . VAL A 1 81 ? -4.987 10.317 27.499 1.00 96.00 81 VAL A C 1
ATOM 657 O O . VAL A 1 81 ? -6.071 10.853 27.711 1.00 96.00 81 VAL A O 1
ATOM 660 N N . GLU A 1 82 ? -3.838 10.824 27.949 1.00 95.56 82 GLU A N 1
ATOM 661 C CA . GL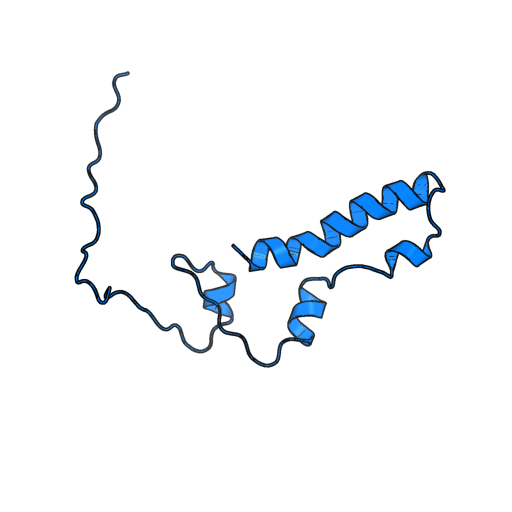U A 1 82 ? -3.717 12.084 28.696 1.00 95.56 82 GLU A CA 1
ATOM 662 C C . GLU A 1 82 ? -2.823 13.074 27.938 1.00 95.56 82 GLU A C 1
ATOM 664 O O . GLU A 1 82 ? -1.714 12.732 27.527 1.00 95.56 82 GLU A O 1
ATOM 669 N N . VAL A 1 83 ? -3.272 14.325 27.794 1.00 95.19 83 VAL A N 1
ATOM 670 C CA . VAL A 1 83 ? -2.473 15.411 27.204 1.00 95.19 83 VAL A CA 1
ATOM 671 C C . VAL A 1 83 ? -1.884 16.258 28.329 1.00 95.19 83 VAL A C 1
ATOM 673 O O . VAL A 1 83 ? -2.621 16.816 29.140 1.00 95.19 83 VAL A O 1
ATOM 676 N N . LYS A 1 84 ? -0.553 16.365 28.384 1.00 93.88 84 LYS A N 1
ATOM 677 C CA . LYS A 1 84 ? 0.163 17.170 29.386 1.00 93.88 84 LYS A CA 1
ATOM 678 C C . LYS A 1 84 ? 0.703 18.457 28.758 1.00 93.88 84 LYS A C 1
ATOM 680 O O . LYS A 1 84 ? 1.166 18.416 27.618 1.00 93.88 84 LYS A O 1
ATOM 685 N N . PRO A 1 85 ? 0.680 19.590 29.479 1.00 92.62 85 PRO A N 1
ATOM 686 C CA . PRO A 1 85 ? 1.246 20.836 28.980 1.00 92.62 85 PRO A CA 1
ATOM 687 C C . PRO A 1 85 ? 2.768 20.719 28.821 1.00 92.62 85 PRO A C 1
ATOM 689 O O . PRO A 1 85 ? 3.452 20.132 29.664 1.00 92.62 85 PRO A O 1
ATOM 692 N N . THR A 1 86 ? 3.310 21.308 27.758 1.00 87.81 86 THR A N 1
ATOM 693 C CA . THR A 1 86 ? 4.757 21.472 27.571 1.00 87.81 86 THR A CA 1
ATOM 694 C C . THR A 1 86 ? 5.249 22.683 28.361 1.00 87.81 86 THR A C 1
ATOM 696 O O . THR A 1 86 ? 4.589 23.721 28.374 1.00 87.81 86 THR A O 1
ATOM 699 N N . LYS A 1 87 ? 6.413 22.578 29.014 1.00 79.12 87 LYS A N 1
ATOM 700 C CA . LYS A 1 87 ? 7.101 23.762 29.551 1.00 79.12 87 LYS A CA 1
ATOM 701 C C . LYS A 1 87 ? 7.725 24.521 28.375 1.00 79.12 87 LYS A C 1
ATOM 703 O O . LYS A 1 87 ? 8.362 23.883 27.539 1.00 79.12 87 LYS A O 1
ATOM 708 N N . ALA A 1 88 ? 7.459 25.825 28.305 1.00 68.75 88 ALA A N 1
ATOM 709 C CA . ALA A 1 88 ? 8.078 26.741 27.347 1.00 68.75 88 ALA A CA 1
ATOM 710 C C . ALA A 1 88 ? 9.583 26.887 27.605 1.00 68.75 88 ALA A C 1
ATOM 712 O O . ALA A 1 88 ? 9.985 26.746 28.786 1.00 68.75 88 ALA A O 1
#

Organism: NCBI:txid412755

InterPro domains:
  IPR004807 UvrABC system, subunit B [PTHR24029] (1-87)
  IPR027417 P-loop containing nucleoside triphosphate hydrolase [G3DSA:3.40.50.300] (1-72)
  IPR027417 P-loop containing nucleoside triphosphate hydrolase [SSF52540] (2-73)

Secondary structure (DSSP, 8-state):
-HHHHHHHHHHHHHHHHHHHHHTTSS-GGGGTS-PPPHHHHHHH-SS-----SS--HHHHHH-S--------TT-PPPPP----PPP-